Protein AF-A0A946NLA6-F1 (afdb_monomer)

Foldseek 3Di:
DLPDVVCPVVLQVLLQVLLQVLQVVLVVVLVVCVVVVVCPPPLLPCLVVQDCVVVVHCVDPVNLCCQLQVVLVVLLCPLQVPPLVPPDDLPDLVRSLQVQLVSQCVVVVHPAQLSSNLSSVQSNSCSVRVDSSNSSSNSSSNSVSVVCCNHPNSSVCSVCVSND

Radius of gyration: 17.13 Å; Cα contacts (8 Å, |Δi|>4): 211; chains: 1; bounding box: 42×32×47 Å

Sequence (164 aa):
MGFHKNNIGKSLVTGILLGALPFLSVFLLDGLIVKAGLSQSELLAGADLRIPEEMGLYNSPAEIIFSTFIVPFIDQVFVIGLVVNNLLPKENSGRVIISGGLLYVLLHFDLGMGSLFLGMISAGLLKATGSILTPILVHTGFAIAELAILFNYPRLISALVFLV

Solvent-accessible surface area (backbone atoms only — not comparable to full-atom values): 8409 Å² total; per-residue (Å²): 122,46,79,54,81,92,48,50,69,59,35,48,53,53,8,50,60,57,10,45,46,47,38,53,46,53,60,51,50,54,53,48,35,52,74,71,54,48,65,79,32,78,83,37,58,71,23,90,71,55,52,47,69,84,70,67,46,65,88,39,75,65,51,48,52,39,58,28,50,50,46,29,41,54,48,37,50,46,50,45,48,48,46,41,63,70,73,45,67,85,84,46,64,68,58,36,17,55,51,22,6,54,50,41,15,62,75,66,75,36,86,22,51,38,43,29,48,49,21,21,50,33,35,41,37,28,67,75,69,52,21,53,61,23,29,26,37,29,43,25,17,43,40,49,25,51,50,44,30,52,77,75,36,38,51,47,54,66,77,46,49,71,40,85

Structure (mmCIF, N/CA/C/O backbone):
data_AF-A0A946NLA6-F1
#
_entry.id   AF-A0A946NLA6-F1
#
loop_
_atom_site.group_PDB
_atom_site.id
_atom_site.type_symbol
_atom_site.label_atom_id
_atom_site.label_alt_id
_atom_site.label_comp_id
_atom_site.label_asym_id
_atom_site.label_entity_id
_atom_site.label_seq_id
_atom_site.pdbx_PDB_ins_code
_atom_site.Cartn_x
_atom_site.Cartn_y
_atom_site.Cartn_z
_atom_site.occupancy
_atom_site.B_iso_or_equiv
_atom_site.auth_seq_id
_atom_site.auth_comp_id
_atom_site.auth_asym_id
_atom_site.auth_atom_id
_atom_site.pdbx_PDB_model_num
ATOM 1 N N . MET A 1 1 ? -14.527 8.290 14.720 1.00 54.28 1 MET A N 1
ATOM 2 C CA . MET A 1 1 ? -13.326 8.122 13.868 1.00 54.28 1 MET A CA 1
ATOM 3 C C . MET A 1 1 ? -12.107 8.022 14.776 1.00 54.28 1 MET A C 1
ATOM 5 O O . MET A 1 1 ? -12.035 8.805 15.711 1.00 54.28 1 MET A O 1
ATOM 9 N N . GLY A 1 2 ? -11.212 7.049 14.571 1.00 54.31 2 GLY A N 1
ATOM 10 C CA . GLY A 1 2 ? -10.100 6.664 15.468 1.00 54.31 2 GLY A CA 1
ATOM 11 C C . GLY A 1 2 ? -8.975 7.694 15.693 1.00 54.31 2 GLY A C 1
ATOM 12 O O . GLY A 1 2 ? -7.809 7.331 15.818 1.00 54.31 2 GLY A O 1
ATOM 13 N N . PHE A 1 3 ? -9.287 8.985 15.753 1.00 55.94 3 PHE A N 1
ATOM 14 C CA . PHE A 1 3 ? -8.356 10.044 16.141 1.00 55.94 3 PHE A CA 1
ATOM 15 C C . PHE A 1 3 ? -8.334 10.188 17.672 1.00 55.94 3 PHE A C 1
ATOM 17 O O . PHE A 1 3 ? -8.694 11.225 18.226 1.00 55.94 3 PHE A O 1
ATOM 24 N N . HIS A 1 4 ? -7.965 9.126 18.393 1.00 54.44 4 HIS A N 1
ATOM 25 C CA . HIS A 1 4 ? -7.789 9.218 19.844 1.00 54.44 4 HIS A CA 1
ATOM 26 C C . HIS A 1 4 ? -6.494 9.983 20.159 1.00 54.44 4 HIS A C 1
ATOM 28 O O . HIS A 1 4 ? -5.394 9.474 19.936 1.00 54.44 4 HIS A O 1
ATOM 34 N N . LYS A 1 5 ? -6.622 11.198 20.719 1.00 55.53 5 LYS A N 1
ATOM 35 C CA . LYS A 1 5 ? -5.499 12.097 21.065 1.00 55.53 5 LYS A CA 1
ATOM 36 C C . LYS A 1 5 ? -4.397 11.441 21.906 1.00 55.53 5 LYS A C 1
ATOM 38 O O . LYS A 1 5 ? -3.243 11.828 21.781 1.00 55.53 5 LYS A O 1
ATOM 43 N N . ASN A 1 6 ? -4.731 10.433 22.713 1.00 59.00 6 ASN A N 1
ATOM 44 C CA . ASN A 1 6 ? -3.798 9.850 23.677 1.00 59.00 6 ASN A CA 1
ATOM 45 C C . ASN A 1 6 ? -2.725 8.925 23.057 1.00 59.00 6 ASN A C 1
ATOM 47 O O . ASN A 1 6 ? -1.785 8.568 23.750 1.00 59.00 6 ASN A O 1
ATOM 51 N N . ASN A 1 7 ? -2.837 8.544 21.771 1.00 67.38 7 ASN A N 1
ATOM 52 C CA . ASN A 1 7 ? -1.933 7.579 21.110 1.00 67.38 7 ASN A CA 1
ATOM 53 C C . ASN A 1 7 ? -1.480 7.994 19.691 1.00 67.38 7 ASN A C 1
ATOM 55 O O . ASN A 1 7 ? -1.033 7.153 18.902 1.00 67.38 7 ASN A O 1
ATOM 59 N N . ILE A 1 8 ? -1.575 9.284 19.345 1.00 80.50 8 ILE A N 1
ATOM 60 C CA . ILE A 1 8 ? -1.221 9.787 18.002 1.00 80.50 8 ILE A CA 1
ATOM 61 C C . ILE A 1 8 ? 0.252 9.514 17.674 1.00 80.50 8 ILE A C 1
ATOM 63 O O . ILE A 1 8 ? 0.542 8.978 16.608 1.00 80.50 8 ILE A O 1
ATOM 67 N N . GLY A 1 9 ? 1.172 9.809 18.599 1.00 85.00 9 GLY A N 1
ATOM 68 C CA . GLY A 1 9 ? 2.610 9.607 18.380 1.00 85.00 9 GLY A CA 1
ATOM 69 C C . GLY A 1 9 ? 2.968 8.152 18.072 1.00 85.00 9 GLY A C 1
ATOM 70 O O . GLY A 1 9 ? 3.683 7.877 17.114 1.00 85.00 9 GLY A O 1
ATOM 71 N N . LYS A 1 10 ? 2.394 7.199 18.816 1.00 87.56 10 LYS A N 1
ATOM 72 C CA . LYS A 1 10 ? 2.593 5.765 18.559 1.00 87.56 10 LYS A CA 1
ATOM 73 C C . LYS A 1 10 ? 2.042 5.357 17.190 1.00 87.56 10 LYS A C 1
ATOM 75 O O . LYS A 1 10 ? 2.718 4.650 16.454 1.00 87.56 10 LYS A O 1
ATOM 80 N N . SER A 1 11 ? 0.852 5.841 16.832 1.00 90.06 11 SER A N 1
ATOM 81 C CA . SER A 1 11 ? 0.209 5.527 15.547 1.00 90.06 11 SER A CA 1
ATOM 82 C C . SER A 1 11 ? 0.981 6.093 14.351 1.00 90.06 11 SER A C 1
ATOM 84 O O . SER A 1 11 ? 1.064 5.420 13.324 1.00 90.06 11 SER A O 1
ATOM 86 N N . LEU A 1 12 ? 1.573 7.287 14.503 1.00 91.31 12 LEU A N 1
ATOM 87 C CA . LEU A 1 12 ? 2.494 7.896 13.537 1.00 91.31 12 LEU A CA 1
ATOM 88 C C . LEU A 1 12 ? 3.741 7.035 13.352 1.00 91.31 12 LEU A C 1
ATOM 90 O O . LEU A 1 12 ? 4.045 6.648 12.232 1.00 91.31 12 LEU A O 1
ATOM 94 N N . VAL A 1 13 ? 4.434 6.699 14.445 1.00 93.81 13 VAL A N 1
ATOM 95 C CA . VAL A 1 13 ? 5.666 5.897 14.386 1.00 93.81 13 VAL A CA 1
ATOM 96 C C . VAL A 1 13 ? 5.394 4.537 13.750 1.00 93.81 13 VAL A C 1
ATOM 98 O O . VAL A 1 13 ? 6.101 4.143 12.829 1.00 93.81 13 VAL A O 1
ATOM 101 N N . THR A 1 14 ? 4.340 3.838 14.180 1.00 93.44 14 THR A N 1
ATOM 102 C CA . THR A 1 14 ? 3.955 2.554 13.581 1.00 93.44 14 THR A CA 1
ATOM 103 C C . THR A 1 14 ? 3.586 2.706 12.106 1.00 93.44 14 THR A C 1
ATOM 105 O O . THR A 1 14 ? 4.022 1.896 11.296 1.00 93.44 14 THR A O 1
ATOM 108 N N . GLY A 1 15 ? 2.823 3.741 11.744 1.00 93.81 15 GLY A N 1
ATOM 109 C CA . GLY A 1 15 ? 2.437 3.997 10.356 1.00 93.81 15 GLY A CA 1
ATOM 110 C C . GLY A 1 15 ? 3.631 4.287 9.451 1.00 93.81 15 GLY A C 1
ATOM 111 O O . GLY A 1 15 ? 3.715 3.712 8.376 1.00 93.81 15 GLY A O 1
ATOM 112 N N . ILE A 1 16 ? 4.584 5.107 9.901 1.00 94.31 16 ILE A N 1
ATOM 113 C CA . ILE A 1 16 ? 5.809 5.421 9.152 1.00 94.31 16 ILE A CA 1
ATOM 114 C C . ILE A 1 16 ? 6.689 4.176 9.007 1.00 94.31 16 ILE A C 1
ATOM 116 O O . ILE A 1 16 ? 7.134 3.872 7.905 1.00 94.31 16 ILE A O 1
ATOM 120 N N . LEU A 1 17 ? 6.921 3.432 10.096 1.00 95.81 17 LEU A N 1
ATOM 121 C CA . LEU A 1 17 ? 7.755 2.226 10.060 1.00 95.81 17 LEU A CA 1
ATOM 122 C C . LEU A 1 17 ? 7.184 1.172 9.112 1.00 95.81 17 LEU A C 1
ATOM 124 O O . LEU A 1 17 ? 7.919 0.610 8.307 1.00 95.81 17 LEU A O 1
ATOM 128 N N . LEU A 1 18 ? 5.876 0.918 9.192 1.00 96.00 18 LEU A N 1
ATOM 129 C CA . LEU A 1 18 ? 5.223 -0.051 8.317 1.00 96.00 18 LEU A CA 1
ATOM 130 C C . LEU A 1 18 ? 5.074 0.477 6.886 1.00 96.00 18 LEU A C 1
ATOM 132 O O . LEU A 1 18 ? 5.221 -0.298 5.950 1.00 96.00 18 LEU A O 1
ATOM 136 N N . GLY A 1 19 ? 4.843 1.777 6.700 1.00 94.56 19 GLY A N 1
ATOM 137 C CA . GLY A 1 19 ? 4.759 2.410 5.381 1.00 94.56 19 GLY A CA 1
ATOM 138 C C . GLY A 1 19 ? 6.101 2.481 4.652 1.00 94.56 19 GLY A C 1
ATOM 139 O O . GLY A 1 19 ? 6.131 2.527 3.429 1.00 94.56 19 GLY A O 1
ATOM 140 N N . ALA A 1 20 ? 7.224 2.410 5.367 1.00 95.31 20 ALA A N 1
ATOM 141 C CA . ALA A 1 20 ? 8.538 2.270 4.746 1.00 95.31 20 ALA A CA 1
ATOM 142 C C . ALA A 1 20 ? 8.786 0.856 4.180 1.00 95.31 20 ALA A C 1
ATOM 144 O O . ALA A 1 20 ? 9.619 0.696 3.287 1.00 95.31 20 ALA A O 1
ATOM 145 N N . LEU A 1 21 ? 8.078 -0.175 4.670 1.00 95.12 21 LEU A N 1
ATOM 146 C CA . LEU A 1 21 ? 8.318 -1.568 4.269 1.00 95.12 21 LEU A CA 1
ATOM 147 C C . LEU A 1 21 ? 8.066 -1.832 2.778 1.00 95.12 21 LEU A C 1
ATOM 149 O O . LEU A 1 21 ? 8.933 -2.465 2.173 1.00 95.12 21 LEU A O 1
ATOM 153 N N . PRO A 1 22 ? 6.961 -1.374 2.153 1.00 92.56 22 PRO A N 1
ATOM 154 C CA . PRO A 1 22 ? 6.757 -1.542 0.716 1.00 92.56 22 PRO A CA 1
ATOM 155 C C . PRO A 1 22 ? 7.895 -0.933 -0.105 1.00 92.56 22 PRO A C 1
ATOM 157 O O . PRO A 1 22 ? 8.454 -1.602 -0.970 1.00 92.56 22 PRO A O 1
ATOM 160 N N . PHE A 1 23 ? 8.314 0.290 0.227 1.00 90.06 23 PHE A N 1
ATOM 161 C CA . PHE A 1 23 ? 9.407 0.969 -0.468 1.00 90.06 23 PHE A CA 1
ATOM 162 C C . PHE A 1 23 ? 10.738 0.208 -0.351 1.00 90.06 23 PHE A C 1
ATOM 164 O O . PHE A 1 23 ? 11.421 -0.016 -1.348 1.00 90.06 23 PHE A O 1
ATOM 171 N N . LEU A 1 24 ? 11.093 -0.257 0.852 1.00 93.62 24 LEU A N 1
ATOM 172 C CA . LEU A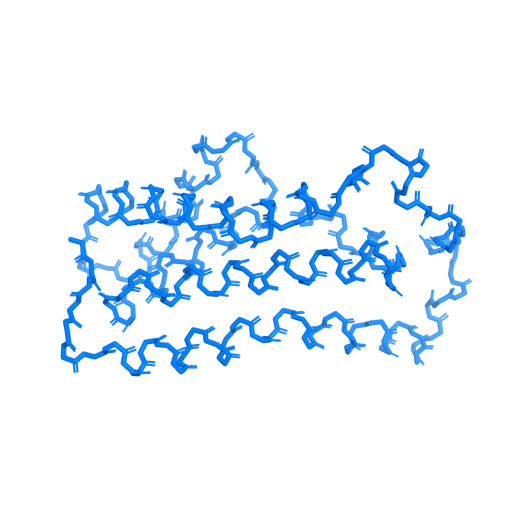 1 24 ? 12.301 -1.066 1.053 1.00 93.62 24 LEU A CA 1
ATOM 173 C C . LEU A 1 24 ? 12.223 -2.412 0.324 1.00 93.62 24 LEU A C 1
ATOM 175 O O . LEU A 1 24 ? 13.228 -2.903 -0.190 1.00 93.62 24 LEU A O 1
ATOM 179 N N . SER A 1 25 ? 11.029 -2.996 0.256 1.00 92.81 25 SER A N 1
ATOM 180 C CA . SER A 1 25 ? 10.792 -4.276 -0.407 1.00 92.81 25 SER A CA 1
ATOM 181 C C . SER A 1 25 ? 11.025 -4.181 -1.914 1.00 92.81 25 SER A C 1
ATOM 183 O O . SER A 1 25 ? 11.608 -5.101 -2.474 1.00 92.81 25 SER A O 1
ATOM 185 N N . VAL A 1 26 ? 10.669 -3.062 -2.554 1.00 93.69 26 VAL A N 1
ATOM 186 C CA . VAL A 1 26 ? 10.971 -2.793 -3.973 1.00 93.69 26 VAL A CA 1
ATOM 187 C C . VAL A 1 26 ? 12.475 -2.869 -4.242 1.00 93.69 26 VAL A C 1
ATOM 189 O O . VAL A 1 26 ? 12.910 -3.630 -5.106 1.00 93.69 26 VAL A O 1
ATOM 192 N N . PHE A 1 27 ? 13.279 -2.148 -3.456 1.00 91.75 27 PHE A N 1
ATOM 193 C CA . PHE A 1 27 ? 14.737 -2.151 -3.603 1.00 91.75 27 PHE A CA 1
ATOM 194 C C . PHE A 1 27 ? 15.337 -3.553 -3.412 1.00 91.75 27 PHE A C 1
ATOM 196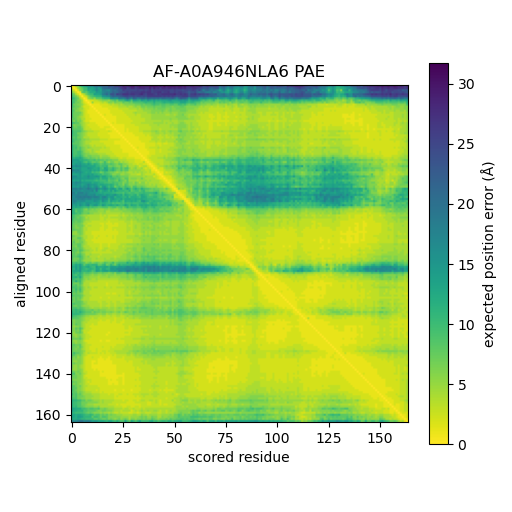 O O . PHE A 1 27 ? 16.169 -4.002 -4.202 1.00 91.75 27 PHE A O 1
ATOM 203 N N . LEU A 1 28 ? 14.895 -4.269 -2.374 1.00 94.25 28 LEU A N 1
ATOM 204 C CA . LEU A 1 28 ? 15.370 -5.625 -2.097 1.00 94.25 28 LEU A CA 1
ATOM 205 C C . LEU A 1 28 ? 14.977 -6.608 -3.204 1.00 94.25 28 LEU A C 1
ATOM 207 O O . LEU A 1 28 ? 15.787 -7.453 -3.582 1.00 94.25 28 LEU A O 1
ATOM 211 N N . LEU A 1 29 ? 13.756 -6.499 -3.728 1.00 94.12 29 LEU A N 1
ATOM 212 C CA . LEU A 1 29 ? 13.234 -7.395 -4.752 1.00 94.12 29 LEU A CA 1
ATOM 213 C C . LEU A 1 29 ? 13.997 -7.245 -6.073 1.00 94.12 29 LEU A C 1
ATOM 215 O O . LEU A 1 29 ? 14.400 -8.257 -6.645 1.00 94.12 29 LEU A O 1
ATOM 219 N N . ASP A 1 30 ? 14.270 -6.016 -6.526 1.00 92.38 30 ASP A N 1
ATOM 220 C CA . ASP A 1 30 ? 15.085 -5.801 -7.733 1.00 92.38 30 ASP A CA 1
ATOM 221 C C . ASP A 1 30 ? 16.516 -6.332 -7.543 1.00 92.38 30 ASP A C 1
ATOM 223 O O . ASP A 1 30 ? 17.035 -7.058 -8.394 1.00 92.38 30 ASP A O 1
ATOM 227 N N . GLY A 1 31 ? 17.123 -6.090 -6.375 1.00 92.12 31 GLY A N 1
ATOM 228 C CA . GLY A 1 31 ? 18.436 -6.646 -6.041 1.00 92.12 31 GLY A CA 1
ATOM 229 C C . GLY A 1 31 ? 18.471 -8.180 -6.073 1.00 92.12 31 GLY A C 1
ATOM 230 O O . GLY A 1 31 ? 19.440 -8.772 -6.558 1.00 92.12 31 GLY A O 1
ATOM 231 N N . LEU A 1 32 ? 17.409 -8.844 -5.605 1.00 93.44 32 LEU A N 1
ATOM 232 C CA . LEU A 1 32 ? 17.277 -10.302 -5.675 1.00 93.44 32 LEU A CA 1
ATOM 233 C C . LEU A 1 32 ? 17.124 -10.803 -7.113 1.00 93.44 32 LEU A C 1
ATOM 235 O O . LEU A 1 32 ? 17.754 -11.800 -7.461 1.00 93.44 32 LEU A O 1
ATOM 239 N N . ILE A 1 33 ? 16.350 -10.111 -7.953 1.00 92.06 33 ILE A N 1
ATOM 240 C CA . ILE A 1 33 ? 16.200 -10.442 -9.380 1.00 92.06 33 ILE A CA 1
ATOM 241 C C . ILE A 1 33 ? 17.553 -10.391 -10.089 1.00 92.06 33 ILE A C 1
ATOM 243 O O . ILE A 1 33 ? 17.908 -11.325 -10.812 1.00 92.06 33 ILE A O 1
ATOM 247 N N . VAL A 1 34 ? 18.334 -9.334 -9.851 1.00 91.06 34 VAL A N 1
ATOM 248 C CA . VAL A 1 34 ? 19.677 -9.188 -10.425 1.00 91.06 34 VAL A CA 1
ATOM 249 C C . VAL A 1 34 ? 20.596 -10.301 -9.928 1.00 91.06 34 VAL A C 1
ATOM 251 O O . VAL A 1 34 ? 21.247 -10.969 -10.730 1.00 91.06 34 VAL A O 1
ATOM 254 N N . LYS A 1 35 ? 20.618 -10.556 -8.615 1.00 92.50 35 LYS A N 1
ATOM 255 C CA . LYS A 1 35 ? 21.478 -11.586 -8.016 1.00 92.50 35 LYS A CA 1
ATOM 256 C C . LYS A 1 35 ? 21.122 -13.003 -8.478 1.00 92.50 35 LYS A C 1
ATOM 258 O O . LYS A 1 35 ? 22.013 -13.837 -8.604 1.00 92.50 35 LYS A O 1
ATOM 263 N N . ALA A 1 36 ? 19.845 -13.277 -8.728 1.00 91.12 36 ALA A N 1
ATOM 264 C CA . ALA A 1 36 ? 19.371 -14.559 -9.241 1.00 91.12 36 ALA A CA 1
ATOM 265 C C . ALA A 1 36 ? 19.626 -14.745 -10.750 1.00 91.12 36 ALA A C 1
ATOM 267 O O . ALA A 1 36 ? 19.334 -15.813 -11.282 1.00 91.12 36 ALA A O 1
ATOM 268 N N . GLY A 1 37 ? 20.137 -13.725 -11.452 1.00 87.38 37 GLY A N 1
ATOM 269 C CA . GLY A 1 37 ? 20.337 -13.753 -12.904 1.00 87.38 37 GLY A CA 1
ATOM 270 C C . GLY A 1 37 ? 19.044 -13.623 -13.717 1.00 87.38 37 GLY A C 1
ATOM 271 O O . GLY A 1 37 ? 19.074 -13.723 -14.941 1.00 87.38 37 GLY A O 1
ATOM 272 N N . LEU A 1 38 ? 17.907 -13.362 -13.061 1.00 87.69 38 LEU A N 1
ATOM 273 C CA . LEU A 1 38 ? 16.603 -13.230 -13.715 1.00 87.69 38 LEU A CA 1
ATOM 274 C C . LEU A 1 38 ? 16.487 -11.943 -14.534 1.00 87.69 38 LEU A C 1
ATOM 276 O O . LEU A 1 38 ? 15.650 -11.879 -15.431 1.00 87.69 38 LEU A O 1
ATOM 280 N N . SER A 1 39 ? 17.338 -10.945 -14.277 1.00 83.62 39 SER A N 1
ATOM 281 C CA . SER A 1 39 ? 17.377 -9.692 -15.045 1.00 83.62 39 SER A CA 1
ATOM 282 C C . SER A 1 39 ? 17.632 -9.895 -16.543 1.00 83.62 39 SER A C 1
ATOM 284 O O . SER A 1 39 ? 17.257 -9.034 -17.327 1.00 83.62 39 SER A O 1
ATOM 286 N N . GLN A 1 40 ? 18.224 -11.030 -16.935 1.00 83.00 40 GLN A N 1
ATOM 287 C CA . GLN A 1 40 ? 18.490 -11.406 -18.331 1.00 83.00 40 GLN A CA 1
ATOM 288 C C . GLN A 1 40 ? 17.442 -12.371 -18.909 1.00 83.00 40 GLN A C 1
ATOM 290 O O . GLN A 1 40 ? 17.601 -12.868 -20.021 1.00 83.00 40 GLN A O 1
ATOM 295 N N . SER A 1 41 ? 16.394 -12.693 -18.147 1.00 86.88 41 SER A N 1
ATOM 296 C CA . SER A 1 41 ? 15.330 -13.575 -18.624 1.00 86.88 41 SER A CA 1
ATOM 297 C C . SER A 1 41 ? 14.457 -12.879 -19.666 1.00 86.88 41 SER A C 1
ATOM 299 O O . SER A 1 41 ? 14.196 -11.679 -19.578 1.00 86.88 41 SER A O 1
ATOM 301 N N . GLU A 1 42 ? 13.928 -13.656 -20.612 1.00 84.06 42 GLU A N 1
ATOM 302 C CA . GLU A 1 42 ? 12.983 -13.157 -21.621 1.00 84.06 42 GLU A CA 1
ATOM 303 C C . GLU A 1 42 ? 11.727 -12.531 -20.990 1.00 84.06 42 GLU A C 1
ATOM 305 O O . GLU 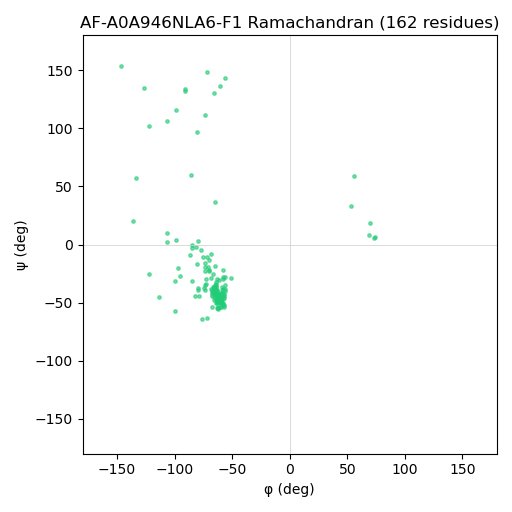A 1 42 ? 11.158 -11.598 -21.546 1.00 84.06 42 GLU A O 1
ATOM 310 N N . LEU A 1 43 ? 11.339 -12.977 -19.788 1.00 82.00 43 LEU A N 1
ATOM 311 C CA . LEU A 1 43 ? 10.209 -12.431 -19.029 1.00 82.00 43 LEU A CA 1
ATOM 312 C C . LEU A 1 43 ? 10.387 -10.943 -18.670 1.00 82.00 43 LEU A C 1
ATOM 314 O O . LEU A 1 43 ? 9.405 -10.211 -18.536 1.00 82.00 43 LEU A O 1
ATOM 318 N N . LEU A 1 44 ? 11.634 -10.501 -18.485 1.00 86.69 44 LEU A N 1
ATOM 319 C CA . LEU A 1 44 ? 11.982 -9.122 -18.126 1.00 86.69 44 LEU A CA 1
ATOM 320 C C . LEU A 1 44 ? 12.599 -8.344 -19.297 1.00 86.69 44 LEU A C 1
ATOM 322 O O . LEU A 1 44 ? 12.959 -7.176 -19.133 1.00 86.69 44 LEU A O 1
ATOM 326 N N . ALA A 1 45 ? 12.708 -8.961 -20.477 1.00 82.44 45 ALA A N 1
ATOM 327 C CA . ALA A 1 45 ? 13.253 -8.312 -21.659 1.00 82.44 45 ALA A CA 1
ATOM 328 C C . ALA A 1 45 ? 12.416 -7.080 -22.044 1.00 82.44 45 ALA A C 1
ATOM 330 O O . ALA A 1 45 ? 11.186 -7.100 -22.022 1.00 82.44 45 ALA A O 1
ATOM 331 N N . GLY A 1 46 ? 13.097 -5.982 -22.379 1.00 81.31 46 GLY A N 1
ATOM 332 C CA . GLY A 1 46 ? 12.448 -4.720 -22.746 1.00 81.31 46 GLY A CA 1
ATOM 333 C C . GLY A 1 46 ? 11.822 -3.948 -21.579 1.00 81.31 46 GLY A C 1
ATOM 334 O O . GLY A 1 46 ? 11.197 -2.920 -21.819 1.00 81.31 46 GLY A O 1
ATOM 335 N N . ALA A 1 47 ? 11.996 -4.382 -20.324 1.00 83.25 47 ALA A N 1
ATOM 336 C CA . ALA A 1 47 ? 11.511 -3.629 -19.166 1.00 83.25 47 ALA A CA 1
ATOM 337 C C . ALA A 1 47 ? 12.108 -2.214 -19.087 1.00 83.25 47 ALA A C 1
ATOM 339 O O . ALA A 1 47 ? 11.396 -1.279 -18.744 1.00 83.25 47 ALA A O 1
ATOM 340 N N . ASP A 1 48 ? 13.375 -2.042 -19.468 1.00 79.56 48 ASP A N 1
ATOM 341 C CA . ASP A 1 48 ? 14.056 -0.740 -19.446 1.00 79.56 48 ASP A CA 1
ATOM 342 C C . ASP A 1 48 ? 13.555 0.225 -20.543 1.00 79.56 48 ASP A C 1
ATOM 344 O O . ASP A 1 48 ? 13.857 1.412 -20.506 1.00 79.56 48 ASP A O 1
ATOM 348 N N . LEU A 1 49 ? 12.762 -0.265 -21.507 1.00 82.19 49 LEU A N 1
ATOM 349 C CA . LEU A 1 49 ? 12.112 0.559 -22.535 1.00 82.19 49 LEU A CA 1
ATOM 350 C C . LEU A 1 49 ? 10.781 1.156 -22.050 1.00 82.19 49 LEU A C 1
ATOM 352 O O . LEU A 1 49 ? 10.124 1.889 -22.784 1.00 82.19 49 LEU A O 1
ATOM 356 N N . ARG A 1 50 ? 10.345 0.820 -20.831 1.00 78.75 50 ARG A N 1
ATOM 357 C CA . ARG A 1 50 ? 9.111 1.338 -20.243 1.00 78.75 50 ARG A CA 1
ATOM 358 C C . ARG A 1 50 ? 9.361 2.730 -19.673 1.00 78.75 50 ARG A C 1
ATOM 360 O O . ARG A 1 50 ? 9.830 2.856 -18.547 1.00 78.75 50 ARG A O 1
ATOM 367 N N . ILE A 1 51 ? 9.025 3.761 -20.445 1.00 76.38 51 ILE A N 1
ATOM 368 C CA . ILE A 1 51 ? 9.134 5.161 -20.023 1.00 76.38 51 ILE A CA 1
ATOM 369 C C . ILE A 1 51 ? 7.748 5.650 -19.567 1.00 76.38 51 ILE A C 1
ATOM 371 O O . ILE A 1 51 ? 6.838 5.716 -20.393 1.00 76.38 51 ILE A O 1
ATOM 375 N N . PRO A 1 52 ? 7.551 6.000 -18.281 1.00 74.56 52 PRO A N 1
ATOM 376 C CA . PRO A 1 52 ? 6.234 6.365 -17.741 1.00 74.56 52 PRO A CA 1
ATOM 377 C C . PRO A 1 52 ? 5.567 7.549 -18.452 1.00 74.56 52 PRO A C 1
ATOM 379 O O . PRO A 1 52 ? 4.364 7.526 -18.705 1.00 74.56 52 PRO A O 1
ATOM 382 N N . GLU A 1 53 ? 6.367 8.550 -18.825 1.00 69.31 53 GLU A N 1
ATOM 383 C CA . GLU A 1 53 ? 5.913 9.756 -19.528 1.00 69.31 53 GLU A CA 1
ATOM 384 C C . GLU A 1 53 ? 5.348 9.425 -20.918 1.00 69.31 53 GLU A C 1
ATOM 386 O O . GLU A 1 53 ? 4.322 9.965 -21.326 1.00 69.31 53 GLU A O 1
ATOM 391 N N . GLU A 1 54 ? 5.960 8.471 -21.625 1.00 73.06 54 GLU A N 1
ATOM 392 C CA . GLU A 1 54 ? 5.492 8.011 -22.939 1.00 73.06 54 GLU A CA 1
ATOM 393 C C . GLU A 1 54 ? 4.226 7.144 -22.839 1.00 73.06 54 GLU A C 1
ATOM 395 O O . GLU A 1 54 ? 3.485 7.008 -23.812 1.00 73.06 54 GLU A O 1
ATOM 400 N N . MET A 1 55 ? 3.936 6.597 -21.653 1.00 70.31 55 MET A N 1
ATOM 401 C CA . MET A 1 55 ? 2.697 5.867 -21.356 1.00 70.31 55 MET A CA 1
ATOM 402 C C . MET A 1 55 ? 1.541 6.786 -20.937 1.00 70.31 55 MET A C 1
ATOM 404 O O . MET A 1 55 ? 0.446 6.296 -20.661 1.00 70.31 55 MET A O 1
ATOM 408 N N . GLY A 1 56 ? 1.767 8.104 -20.875 1.00 70.62 56 GLY A N 1
ATOM 409 C CA . GLY A 1 56 ? 0.772 9.085 -20.436 1.00 70.62 56 GLY A CA 1
ATOM 410 C C . GLY A 1 56 ? 0.454 9.020 -18.939 1.00 70.62 56 GLY A C 1
ATOM 411 O O . GLY A 1 56 ? -0.595 9.517 -18.521 1.00 70.62 56 GLY A O 1
ATOM 412 N N . LEU A 1 57 ? 1.327 8.397 -18.140 1.00 71.81 57 LEU A N 1
ATOM 413 C CA . LEU A 1 57 ? 1.177 8.273 -16.692 1.00 71.81 57 LEU A CA 1
ATOM 414 C C . LEU A 1 57 ? 1.867 9.446 -15.989 1.00 71.81 57 LEU A C 1
ATOM 416 O O . LEU A 1 57 ? 3.035 9.726 -16.249 1.00 71.81 57 LEU A O 1
ATOM 420 N N . TYR A 1 58 ? 1.163 10.082 -15.046 1.00 73.75 58 TYR A N 1
ATOM 421 C CA . TYR A 1 58 ? 1.697 11.150 -14.192 1.00 73.75 58 TYR A CA 1
ATOM 422 C C . TYR A 1 58 ? 2.289 12.331 -14.972 1.00 73.75 58 TYR A C 1
ATOM 424 O O . TYR A 1 58 ? 3.444 12.718 -14.794 1.00 73.75 58 TYR A O 1
ATOM 432 N N . ASN A 1 59 ? 1.456 12.959 -15.800 1.00 79.81 59 ASN A N 1
ATOM 433 C CA . ASN A 1 59 ? 1.857 14.015 -16.735 1.00 79.81 59 ASN A CA 1
ATOM 434 C C . ASN A 1 59 ? 2.276 15.323 -16.040 1.00 79.81 59 ASN A C 1
ATOM 436 O O . ASN A 1 59 ? 2.733 16.265 -16.687 1.00 79.81 59 ASN A O 1
ATOM 440 N N . SER A 1 60 ? 2.081 15.424 -14.721 1.00 84.88 60 SER A N 1
ATOM 441 C CA . SER A 1 60 ? 2.497 16.584 -13.940 1.00 84.88 60 SER A CA 1
ATOM 442 C C . SER A 1 60 ? 2.926 16.219 -12.513 1.00 84.88 60 SER A C 1
ATOM 444 O O . SER A 1 60 ? 2.388 15.281 -11.919 1.00 84.88 60 SER A O 1
ATOM 446 N N . PRO A 1 61 ? 3.803 17.026 -11.884 1.00 84.81 61 PRO A N 1
ATOM 447 C CA . PRO A 1 61 ? 4.152 16.863 -10.471 1.00 84.81 61 PRO A CA 1
ATOM 448 C C . PRO A 1 61 ? 2.941 16.941 -9.529 1.00 84.81 61 PRO A C 1
ATOM 450 O O . PRO A 1 61 ? 2.929 16.316 -8.470 1.00 84.81 61 PRO A O 1
ATOM 453 N N . ALA A 1 62 ? 1.910 17.704 -9.909 1.00 88.19 62 ALA A N 1
ATOM 454 C CA . ALA A 1 62 ? 0.678 17.812 -9.137 1.00 88.19 62 ALA A CA 1
ATOM 455 C C . ALA A 1 62 ? -0.094 16.484 -9.111 1.00 88.19 62 ALA A C 1
ATOM 457 O O . ALA A 1 62 ? -0.592 16.091 -8.059 1.00 88.19 62 ALA A O 1
ATOM 458 N N . GLU A 1 63 ? -0.144 15.778 -10.243 1.00 86.50 63 GLU A N 1
ATOM 459 C CA . GLU A 1 63 ? -0.777 14.463 -10.358 1.00 86.50 63 GLU A CA 1
ATOM 460 C C . GLU A 1 63 ? -0.062 13.421 -9.490 1.00 86.50 63 GLU A C 1
ATOM 462 O O . GLU A 1 63 ? -0.723 12.682 -8.766 1.00 86.50 63 GLU A O 1
ATOM 467 N N . ILE A 1 64 ? 1.278 13.446 -9.465 1.00 89.62 64 ILE A N 1
ATOM 468 C CA . ILE A 1 64 ? 2.106 12.594 -8.594 1.00 89.62 64 ILE A CA 1
ATOM 469 C C . ILE A 1 64 ? 1.778 12.834 -7.116 1.00 89.62 64 ILE A C 1
ATOM 471 O O . ILE A 1 64 ? 1.539 11.895 -6.359 1.00 89.62 64 ILE A O 1
ATOM 475 N N . ILE A 1 65 ? 1.755 14.094 -6.671 1.00 90.44 65 ILE A N 1
ATOM 476 C CA . ILE A 1 65 ? 1.452 14.420 -5.268 1.00 90.44 65 ILE A CA 1
ATOM 477 C C . ILE A 1 65 ? 0.024 13.987 -4.918 1.00 90.44 65 ILE A C 1
ATOM 479 O O . ILE A 1 65 ? -0.220 13.431 -3.843 1.00 90.44 65 ILE A O 1
ATOM 483 N N . PHE A 1 66 ? -0.921 14.231 -5.824 1.00 91.56 66 PHE A N 1
ATOM 484 C CA . PHE A 1 66 ? -2.319 13.894 -5.615 1.00 91.56 66 PHE A CA 1
ATOM 485 C C . PHE A 1 66 ? -2.527 12.379 -5.486 1.00 91.56 66 PHE A C 1
ATOM 487 O O . PHE A 1 66 ? -3.124 11.937 -4.501 1.00 91.56 66 PHE A O 1
ATOM 494 N N . SER A 1 67 ? -1.989 11.585 -6.415 1.00 90.25 67 SER A N 1
ATOM 495 C CA . SER A 1 67 ? -2.084 10.121 -6.380 1.00 90.25 67 SER A CA 1
ATOM 496 C C . SER A 1 67 ? -1.378 9.516 -5.168 1.00 90.25 67 SER A C 1
ATOM 498 O O . SER A 1 67 ? -1.871 8.558 -4.587 1.00 90.25 67 SER A O 1
ATOM 500 N N . THR A 1 68 ? -0.257 10.098 -4.738 1.00 93.12 68 THR A N 1
ATOM 501 C CA . THR A 1 68 ? 0.572 9.520 -3.669 1.00 93.12 68 THR A CA 1
ATOM 502 C C . THR A 1 68 ? 0.028 9.801 -2.276 1.00 93.12 68 THR A C 1
ATOM 504 O O . THR A 1 68 ? 0.122 8.964 -1.379 1.00 93.12 68 THR A O 1
ATOM 507 N N . PHE A 1 69 ? -0.517 10.997 -2.058 1.00 93.44 69 PHE A N 1
ATOM 508 C CA . PHE A 1 69 ? -0.895 11.442 -0.716 1.00 93.44 69 PHE A CA 1
ATOM 509 C C . PHE A 1 69 ? -2.399 11.608 -0.554 1.00 93.44 69 PHE A C 1
ATOM 511 O O . PHE A 1 69 ? -2.960 11.176 0.453 1.00 93.44 69 PHE A O 1
ATOM 518 N N . ILE A 1 70 ? -3.058 12.240 -1.524 1.00 95.56 70 ILE A N 1
ATOM 519 C CA . ILE A 1 70 ? -4.463 12.625 -1.382 1.00 95.56 70 ILE A CA 1
ATOM 520 C C . ILE A 1 70 ? -5.379 11.429 -1.621 1.00 95.56 70 ILE A C 1
ATOM 522 O O . ILE A 1 70 ? -6.292 11.208 -0.826 1.00 95.56 70 ILE A O 1
ATOM 526 N N . VAL A 1 71 ? -5.113 10.628 -2.656 1.00 94.56 71 VAL A N 1
ATOM 527 C CA . VAL A 1 71 ? -5.909 9.429 -2.956 1.00 94.56 71 VAL A CA 1
ATOM 528 C C . VAL A 1 71 ? -5.860 8.424 -1.795 1.00 94.56 71 VAL A C 1
ATOM 530 O O . VAL A 1 71 ? -6.930 8.143 -1.251 1.00 94.56 71 VAL A O 1
ATOM 533 N N . PRO A 1 72 ? -4.684 7.981 -1.296 1.00 95.81 72 PRO A N 1
ATOM 534 C CA . PRO A 1 72 ? -4.608 7.117 -0.119 1.00 95.81 72 PRO A CA 1
ATOM 535 C C . PRO A 1 72 ? -5.295 7.694 1.114 1.00 95.81 72 PRO A C 1
ATOM 537 O O . PRO A 1 72 ? -5.944 6.965 1.859 1.00 95.81 72 PRO A O 1
ATOM 540 N N . PHE A 1 73 ? -5.193 9.005 1.344 1.00 96.12 73 PHE A N 1
ATOM 541 C CA . PHE A 1 73 ? -5.874 9.637 2.468 1.00 96.12 73 PHE A CA 1
ATOM 542 C C . PHE A 1 73 ? -7.399 9.511 2.357 1.00 96.12 73 PHE A C 1
ATOM 544 O O . PHE A 1 73 ? -8.040 9.027 3.293 1.00 96.12 73 PHE A O 1
ATOM 551 N N . ILE A 1 74 ? -7.977 9.945 1.232 1.00 95.88 74 ILE A N 1
ATOM 552 C CA . ILE A 1 74 ? -9.430 9.931 1.015 1.00 95.88 74 ILE A CA 1
ATOM 553 C C . ILE A 1 74 ? -9.950 8.500 1.074 1.00 95.88 74 ILE A C 1
ATOM 555 O O . ILE A 1 74 ? -10.903 8.225 1.806 1.00 95.88 74 ILE A O 1
ATOM 559 N N . ASP A 1 75 ? -9.295 7.602 0.346 1.00 95.94 75 ASP A N 1
ATOM 560 C CA . ASP A 1 75 ? -9.670 6.201 0.270 1.00 95.94 75 ASP A CA 1
ATOM 561 C C . ASP A 1 75 ? -9.685 5.550 1.661 1.00 95.94 75 ASP A C 1
ATOM 563 O O . ASP A 1 75 ? -10.703 5.020 2.107 1.00 95.94 75 ASP A O 1
ATOM 567 N N . GLN A 1 76 ? -8.599 5.673 2.425 1.00 96.56 76 GLN A N 1
ATOM 568 C CA . GLN A 1 76 ? -8.520 5.036 3.737 1.00 96.56 76 GLN A CA 1
ATOM 569 C C . GLN A 1 76 ? -9.500 5.659 4.735 1.00 96.56 76 GLN A C 1
ATOM 571 O O . GLN A 1 76 ? -10.136 4.936 5.503 1.00 96.56 76 GLN A O 1
ATOM 576 N N . VAL A 1 77 ? -9.691 6.982 4.722 1.00 95.56 77 VAL A N 1
ATOM 577 C CA . VAL A 1 77 ? -10.695 7.636 5.577 1.00 95.56 77 VAL A CA 1
ATOM 578 C C . VAL A 1 77 ? -12.103 7.141 5.249 1.00 95.56 77 VAL A C 1
ATOM 580 O O . VAL A 1 77 ? -12.870 6.847 6.171 1.00 95.56 77 VAL A O 1
ATOM 583 N N . PHE A 1 78 ? -12.441 7.030 3.965 1.00 94.88 78 PHE A N 1
ATOM 584 C CA . PHE A 1 78 ? -13.766 6.620 3.523 1.00 94.88 78 PHE A CA 1
ATOM 585 C C . PHE A 1 78 ? -13.975 5.112 3.683 1.00 94.88 78 PHE A C 1
ATOM 587 O O . PHE A 1 78 ? -14.792 4.677 4.495 1.00 94.88 78 PHE A O 1
ATOM 594 N N . VAL A 1 79 ? -13.216 4.289 2.970 1.00 94.56 79 VAL A N 1
ATOM 595 C CA . VAL A 1 79 ? -13.431 2.843 2.936 1.00 94.56 79 VAL A CA 1
ATOM 596 C C . VAL A 1 79 ? -13.128 2.219 4.291 1.00 94.56 79 VAL A C 1
ATOM 598 O O . VAL A 1 79 ? -13.976 1.554 4.884 1.00 94.56 79 VAL A O 1
ATOM 601 N N . ILE A 1 80 ? -11.945 2.467 4.844 1.00 94.88 80 ILE A N 1
ATOM 602 C CA . ILE A 1 80 ? -11.526 1.794 6.077 1.00 94.88 80 ILE A CA 1
ATOM 603 C C . ILE A 1 80 ? -12.105 2.499 7.309 1.00 94.88 80 ILE A C 1
ATOM 605 O O . ILE A 1 80 ? -12.637 1.858 8.220 1.00 94.88 80 ILE A O 1
ATOM 609 N N . GLY A 1 81 ? -12.045 3.830 7.335 1.00 91.56 81 GLY A N 1
ATOM 610 C CA . GLY A 1 81 ? -12.459 4.644 8.474 1.00 91.56 81 GLY A CA 1
ATOM 611 C C . GLY A 1 81 ? -13.972 4.759 8.663 1.00 91.56 81 GLY A C 1
ATOM 612 O O . GLY A 1 81 ? -14.431 4.757 9.815 1.00 91.56 81 GLY A O 1
ATOM 613 N N . LEU A 1 82 ? -14.742 4.851 7.573 1.00 92.12 82 LEU A N 1
ATOM 614 C CA . LEU A 1 82 ? -16.204 4.917 7.613 1.00 92.12 82 LEU A CA 1
ATOM 615 C C . LEU A 1 82 ? -16.843 3.564 7.322 1.00 92.12 82 LEU A C 1
ATOM 617 O O . LEU A 1 82 ? -17.600 3.085 8.161 1.00 92.12 82 LEU A O 1
ATOM 621 N N . VAL A 1 83 ? -16.568 2.940 6.178 1.00 92.88 83 VAL A N 1
ATOM 622 C CA . VAL A 1 83 ? -17.332 1.758 5.751 1.00 92.88 83 VAL A CA 1
ATOM 623 C C . VAL A 1 83 ? -16.987 0.540 6.611 1.00 92.88 83 VAL A C 1
ATOM 625 O O . VAL A 1 83 ? -17.824 0.057 7.373 1.00 92.88 83 VAL A O 1
ATOM 628 N N . VAL A 1 84 ? -15.737 0.080 6.573 1.00 90.38 84 VAL A N 1
ATOM 629 C CA . VAL A 1 84 ? -15.278 -1.125 7.287 1.00 90.38 84 VAL A CA 1
ATOM 630 C C . VAL A 1 84 ? -15.481 -0.991 8.799 1.00 90.38 84 VAL A C 1
ATOM 632 O O . VAL A 1 84 ? -16.022 -1.893 9.437 1.00 90.38 84 VAL A O 1
ATOM 635 N N . ASN A 1 85 ? -15.105 0.147 9.386 1.00 89.81 85 ASN A N 1
ATOM 636 C CA . ASN A 1 85 ? -15.189 0.365 10.833 1.00 89.81 85 ASN A CA 1
ATOM 637 C C . ASN A 1 85 ? -16.624 0.421 11.396 1.00 89.81 85 ASN A C 1
ATOM 639 O O . ASN A 1 85 ? -16.804 0.177 12.595 1.00 89.81 85 ASN A O 1
ATOM 643 N N . ASN A 1 86 ? -17.621 0.782 10.579 1.00 89.25 86 ASN A N 1
ATOM 644 C CA . ASN A 1 86 ? -19.022 0.842 11.012 1.00 89.25 86 ASN A CA 1
ATOM 645 C C . ASN A 1 86 ? -19.832 -0.392 10.598 1.00 89.25 86 ASN A C 1
ATOM 647 O O . ASN A 1 86 ? -20.742 -0.771 11.330 1.00 89.25 86 ASN A O 1
ATOM 651 N N . LEU A 1 87 ? -19.518 -1.023 9.462 1.00 87.69 87 LEU A N 1
ATOM 652 C CA . LEU A 1 87 ? -20.273 -2.178 8.968 1.00 87.69 87 LEU A CA 1
ATOM 653 C C . LEU A 1 87 ? -19.816 -3.508 9.570 1.00 87.69 87 LEU A C 1
ATOM 655 O O . LEU A 1 87 ? -20.632 -4.418 9.715 1.00 87.69 87 LEU A O 1
ATOM 659 N N . LEU A 1 88 ? -18.529 -3.658 9.900 1.00 86.69 88 LEU A N 1
ATOM 660 C CA . LEU A 1 88 ? -18.009 -4.950 10.339 1.00 86.69 88 LEU A CA 1
ATOM 661 C C . LEU A 1 88 ? -18.075 -5.128 11.865 1.00 86.69 88 LEU A C 1
ATOM 663 O O . LEU A 1 88 ? -17.645 -4.248 12.620 1.00 86.69 88 LEU A O 1
ATOM 667 N N . PRO A 1 89 ? -18.547 -6.295 12.346 1.00 78.50 89 PRO A N 1
ATOM 668 C CA . PRO A 1 89 ? -18.611 -6.594 13.771 1.00 78.50 89 PRO A CA 1
ATOM 669 C C . PRO A 1 89 ? -17.203 -6.684 14.367 1.00 78.50 89 PRO A C 1
ATOM 671 O O . PRO A 1 89 ? -16.334 -7.388 13.858 1.00 78.50 89 PRO A O 1
ATOM 674 N N . LYS A 1 90 ? -16.978 -5.984 15.483 1.00 80.19 90 LYS A N 1
ATOM 675 C CA . LYS A 1 90 ? -15.635 -5.754 16.044 1.00 80.19 90 LYS A CA 1
ATOM 676 C C . LYS A 1 90 ? -15.083 -6.914 16.878 1.00 80.19 90 LYS A C 1
ATOM 678 O O . LYS A 1 90 ? -13.960 -6.805 17.359 1.00 80.19 90 LYS A O 1
ATOM 683 N N . GLU A 1 91 ? -15.831 -7.988 17.079 1.00 79.56 91 GLU A N 1
ATOM 684 C CA . GLU A 1 91 ? -15.468 -9.048 18.031 1.00 79.56 91 GLU A CA 1
ATOM 685 C C . GLU A 1 91 ? -14.424 -10.023 17.476 1.00 79.56 91 GLU A C 1
ATOM 687 O O . GLU A 1 91 ? -13.497 -10.402 18.187 1.00 79.56 91 GLU A O 1
ATOM 692 N N . ASN A 1 92 ? -14.521 -10.388 16.192 1.00 88.06 92 ASN A N 1
ATOM 693 C CA . ASN A 1 92 ? -13.616 -11.355 15.569 1.00 88.06 92 ASN A CA 1
ATOM 694 C C . ASN A 1 92 ? -12.623 -10.659 14.629 1.00 88.06 92 ASN A C 1
ATOM 696 O O . ASN A 1 92 ? -12.975 -10.266 13.515 1.00 88.06 92 ASN A O 1
ATOM 700 N N . SER A 1 93 ? -11.367 -10.552 15.067 1.00 88.62 93 SER A N 1
ATOM 701 C CA . SER A 1 93 ? -10.296 -9.890 14.313 1.00 88.62 93 SER A CA 1
ATOM 702 C C . SER A 1 93 ? -10.057 -10.506 12.933 1.00 88.62 93 SER A C 1
ATOM 704 O O . SER A 1 93 ? -9.941 -9.768 11.959 1.00 88.62 93 SER A O 1
ATOM 706 N N . GLY A 1 94 ? -10.035 -11.839 12.822 1.00 91.31 94 GLY A N 1
ATOM 707 C CA . GLY A 1 94 ? -9.824 -12.515 11.538 1.00 91.31 94 GLY A CA 1
ATOM 708 C C . GLY A 1 94 ? -10.950 -12.219 10.547 1.00 91.31 94 GLY A C 1
ATOM 709 O O . GLY A 1 94 ? -10.697 -11.897 9.388 1.00 91.31 94 GLY A O 1
ATOM 710 N N . ARG A 1 95 ? -12.200 -12.225 11.027 1.00 92.12 95 ARG A N 1
ATOM 711 C CA . ARG A 1 95 ? -13.368 -11.883 10.206 1.00 92.12 95 ARG A CA 1
ATOM 712 C C . ARG A 1 95 ? -13.332 -10.431 9.734 1.00 92.12 95 ARG A C 1
ATOM 714 O O . ARG A 1 95 ? -13.663 -10.188 8.578 1.00 92.12 95 ARG A O 1
ATOM 721 N N . VAL A 1 96 ? -12.930 -9.485 10.588 1.00 92.88 96 VAL A N 1
ATOM 722 C CA . VAL A 1 96 ? -12.796 -8.064 10.213 1.00 92.88 96 VAL A CA 1
ATOM 723 C C . VAL A 1 96 ? -11.738 -7.878 9.130 1.00 92.88 96 VAL A C 1
ATOM 725 O O . VAL A 1 96 ? -11.987 -7.161 8.171 1.00 92.88 96 VAL A O 1
ATOM 728 N N . ILE A 1 97 ? -10.590 -8.546 9.256 1.00 95.06 97 ILE A N 1
ATOM 729 C CA . ILE A 1 97 ? -9.494 -8.456 8.282 1.00 95.06 97 ILE A CA 1
ATOM 730 C C . ILE A 1 97 ? -9.943 -8.992 6.920 1.00 95.06 97 ILE A C 1
ATOM 732 O O . ILE A 1 97 ? -9.880 -8.271 5.928 1.00 95.06 97 ILE A O 1
ATOM 736 N N . ILE A 1 98 ? -10.455 -10.226 6.874 1.00 95.31 98 ILE A N 1
ATOM 737 C CA . ILE A 1 98 ? -10.874 -10.866 5.617 1.00 95.31 98 ILE A CA 1
ATOM 738 C C . ILE A 1 98 ? -12.034 -10.095 4.978 1.00 95.31 98 ILE A C 1
ATOM 740 O O . ILE A 1 98 ? -11.982 -9.762 3.798 1.00 95.31 98 ILE A O 1
ATOM 744 N N . SER A 1 99 ? -13.068 -9.763 5.758 1.00 94.25 99 SER A N 1
ATOM 745 C CA . SER A 1 99 ? -14.229 -9.034 5.228 1.00 94.25 99 SER A CA 1
ATOM 746 C C . SER A 1 99 ? -13.866 -7.600 4.834 1.00 94.25 99 SER A C 1
ATOM 748 O O . SER A 1 99 ? -14.476 -7.056 3.922 1.00 94.25 99 SER A O 1
ATOM 750 N N . GLY A 1 100 ? -12.875 -6.991 5.494 1.00 95.00 100 GLY A N 1
ATOM 751 C CA . GLY A 1 100 ? -12.333 -5.683 5.135 1.00 95.00 100 GLY A CA 1
ATOM 752 C C . GLY A 1 100 ? -11.671 -5.700 3.762 1.00 95.00 100 GLY A C 1
ATOM 753 O O . GLY A 1 100 ? -11.991 -4.851 2.941 1.00 95.00 100 GLY A O 1
ATOM 754 N N . GLY A 1 101 ? -10.843 -6.711 3.481 1.00 96.19 101 GLY A N 1
ATOM 755 C CA . GLY A 1 101 ? -10.287 -6.944 2.144 1.00 96.19 101 GLY A CA 1
ATOM 756 C C . GLY A 1 101 ? -11.359 -7.130 1.077 1.00 96.19 101 GLY A C 1
ATOM 757 O O . GLY A 1 101 ? -11.342 -6.452 0.056 1.00 96.19 101 GLY A O 1
ATOM 758 N N . LEU A 1 102 ? -12.331 -8.010 1.336 1.00 95.81 102 LEU A N 1
ATOM 759 C CA . LEU A 1 102 ? -13.418 -8.270 0.388 1.00 95.81 102 LEU A CA 1
ATOM 760 C C . LEU A 1 102 ? -14.257 -7.016 0.113 1.00 95.81 102 LEU A C 1
ATOM 762 O O . LEU A 1 102 ? -14.569 -6.734 -1.038 1.00 95.81 102 LEU A O 1
ATOM 766 N N . LEU A 1 103 ? -14.605 -6.241 1.145 1.00 94.75 103 LEU A N 1
ATOM 767 C CA . LEU A 1 103 ? -15.318 -4.974 0.961 1.00 94.75 103 LEU A CA 1
ATOM 768 C C . LEU A 1 103 ? -14.489 -3.962 0.173 1.00 94.75 103 LEU A C 1
ATOM 770 O O . LEU A 1 103 ? -15.044 -3.259 -0.661 1.00 94.75 103 LEU A O 1
ATOM 774 N N . TYR A 1 104 ? -13.184 -3.891 0.429 1.00 95.56 104 TYR A N 1
ATOM 775 C CA . TYR A 1 104 ? -12.288 -2.968 -0.260 1.00 95.56 104 TYR A CA 1
ATOM 776 C C . TYR A 1 104 ? -12.274 -3.229 -1.772 1.00 95.56 104 TYR A C 1
ATOM 778 O O . TYR A 1 104 ? -12.533 -2.317 -2.555 1.00 95.56 104 TYR A O 1
ATOM 786 N N . VAL A 1 105 ? -12.099 -4.493 -2.155 1.00 95.56 105 VAL A N 1
ATOM 787 C CA . VAL A 1 105 ? -12.185 -4.982 -3.538 1.00 95.56 105 VAL A CA 1
ATOM 788 C C . VAL A 1 105 ? -13.546 -4.677 -4.172 1.00 95.56 105 VAL A C 1
ATOM 790 O O . VAL A 1 105 ? -13.619 -4.162 -5.285 1.00 95.56 105 VAL A O 1
ATOM 793 N N . LEU A 1 106 ? -14.641 -4.948 -3.454 1.00 94.88 106 LEU A N 1
ATOM 794 C CA . LEU A 1 106 ? -15.999 -4.730 -3.963 1.00 94.88 106 LEU A CA 1
ATOM 795 C C . LEU A 1 106 ? -16.327 -3.249 -4.183 1.00 94.88 106 LEU A C 1
ATOM 797 O O . LEU A 1 106 ? -17.030 -2.926 -5.134 1.00 94.88 106 LEU A O 1
ATOM 801 N N . LEU A 1 107 ? -15.842 -2.353 -3.320 1.00 94.31 107 LEU A N 1
ATOM 802 C CA . LEU A 1 107 ? -16.086 -0.912 -3.448 1.00 94.31 107 LEU A CA 1
ATOM 803 C C . LEU A 1 107 ? -15.300 -0.289 -4.601 1.00 94.31 107 LEU A C 1
ATOM 805 O O . LEU A 1 107 ? -15.799 0.636 -5.238 1.00 94.31 107 LEU A O 1
ATOM 809 N N . HIS A 1 108 ? -14.099 -0.800 -4.865 1.00 93.75 108 HIS A N 1
ATOM 810 C CA . HIS A 1 108 ? -13.260 -0.343 -5.971 1.00 93.75 108 HIS A CA 1
ATOM 811 C C . HIS A 1 108 ? -13.567 -1.048 -7.296 1.00 93.75 108 HIS A C 1
ATOM 813 O O . HIS A 1 108 ? -13.071 -0.616 -8.330 1.00 93.75 108 HIS A O 1
ATOM 819 N N . PHE A 1 109 ? -14.393 -2.104 -7.280 1.00 93.69 109 PHE A N 1
ATOM 820 C CA . PHE A 1 109 ? -14.601 -3.007 -8.420 1.00 93.69 109 PHE A CA 1
ATOM 821 C C . PHE A 1 109 ? -13.286 -3.572 -8.977 1.00 93.69 109 PHE A C 1
ATOM 823 O O . PHE A 1 109 ? -13.167 -3.843 -10.170 1.00 93.69 109 PHE A O 1
ATOM 830 N N . ASP A 1 110 ? -12.316 -3.777 -8.089 1.00 91.31 110 ASP A N 1
ATOM 831 C CA . ASP A 1 110 ? -10.965 -4.210 -8.416 1.00 91.31 110 ASP A CA 1
ATOM 832 C C . ASP A 1 110 ? -10.658 -5.515 -7.680 1.00 91.31 110 ASP A C 1
ATOM 834 O O . ASP A 1 110 ? -10.397 -5.517 -6.476 1.00 91.31 110 ASP A O 1
ATOM 838 N N . LEU A 1 111 ? -10.731 -6.629 -8.416 1.00 87.31 111 LEU A N 1
ATOM 839 C CA . LEU A 1 111 ? -10.476 -7.985 -7.918 1.00 87.31 111 LEU A CA 1
ATOM 840 C C . LEU A 1 111 ? -8.974 -8.317 -7.817 1.00 87.31 111 LEU A C 1
ATOM 842 O O . LEU A 1 111 ? -8.639 -9.456 -7.475 1.00 87.31 111 LEU A O 1
ATOM 846 N N . GLY A 1 112 ? -8.087 -7.362 -8.114 1.00 89.69 112 GLY A N 1
ATOM 847 C CA . GLY A 1 112 ? -6.644 -7.514 -8.008 1.00 89.69 112 GLY A CA 1
ATOM 848 C C . GLY A 1 112 ? -6.215 -7.925 -6.600 1.00 89.69 112 GLY A C 1
ATOM 849 O O . GLY A 1 112 ? -6.775 -7.502 -5.578 1.00 89.69 112 GLY A O 1
ATOM 850 N N . MET A 1 113 ? -5.185 -8.773 -6.515 1.00 90.75 113 MET A N 1
ATOM 851 C CA . MET A 1 113 ? -4.675 -9.219 -5.214 1.00 90.75 113 MET A CA 1
ATOM 852 C C . MET A 1 113 ? -4.112 -8.053 -4.393 1.00 90.75 113 MET A C 1
ATOM 854 O O . MET A 1 113 ? -4.191 -8.093 -3.164 1.00 90.75 113 MET A O 1
ATOM 858 N N . GLY A 1 114 ? -3.584 -7.009 -5.042 1.00 92.38 114 GLY A N 1
ATOM 859 C CA . GLY A 1 114 ? -3.105 -5.801 -4.373 1.00 92.38 114 GLY A CA 1
ATOM 860 C C . GLY A 1 114 ? -4.217 -5.101 -3.597 1.00 92.38 114 GLY A C 1
ATOM 861 O O . GLY A 1 114 ? -4.064 -4.874 -2.397 1.00 92.38 114 GLY A O 1
ATOM 862 N N . SER A 1 115 ? -5.363 -4.860 -4.239 1.00 93.56 115 SER A N 1
ATOM 863 C CA . SER A 1 115 ? -6.555 -4.266 -3.618 1.00 93.56 115 SER A CA 1
ATOM 864 C C . SER A 1 115 ? -7.077 -5.115 -2.451 1.00 93.56 115 SER A C 1
ATOM 866 O O . SER A 1 115 ? -7.326 -4.606 -1.351 1.00 93.56 115 SER A O 1
ATOM 868 N N . LEU A 1 116 ? -7.131 -6.442 -2.627 1.00 96.00 116 LEU A N 1
ATOM 869 C CA . LEU A 1 116 ? -7.527 -7.369 -1.563 1.00 96.00 116 LEU A CA 1
ATOM 870 C C . LEU A 1 116 ? -6.600 -7.274 -0.345 1.00 96.00 116 LEU A C 1
ATOM 872 O O . LEU A 1 116 ? -7.070 -7.084 0.782 1.00 96.00 116 LEU A O 1
ATOM 876 N N . PHE A 1 117 ? -5.288 -7.405 -0.556 1.00 95.56 117 PHE A N 1
ATOM 877 C CA . PHE A 1 117 ? -4.313 -7.371 0.531 1.00 95.56 117 PHE A CA 1
ATOM 878 C C . PHE A 1 117 ? -4.252 -6.004 1.197 1.00 95.56 117 PHE A C 1
ATOM 880 O O . PHE A 1 117 ? -4.172 -5.947 2.424 1.00 95.56 117 PHE A O 1
ATOM 887 N N . LEU A 1 118 ? -4.344 -4.917 0.433 1.00 96.31 118 LEU A N 1
ATOM 888 C CA . LEU A 1 118 ? -4.380 -3.567 0.975 1.00 96.31 118 LEU A CA 1
ATOM 889 C C . LEU A 1 118 ? -5.590 -3.385 1.897 1.00 96.31 118 LEU A C 1
ATOM 891 O O . LEU A 1 118 ? -5.428 -2.958 3.039 1.00 96.31 118 LEU A O 1
ATOM 895 N N . GLY A 1 119 ? -6.781 -3.813 1.469 1.00 96.75 119 GLY A N 1
ATOM 896 C CA . GLY A 1 119 ? -7.975 -3.788 2.310 1.00 96.75 119 GLY A CA 1
ATOM 897 C C . GLY A 1 119 ? -7.837 -4.631 3.585 1.00 96.75 119 GLY A C 1
ATOM 898 O O . GLY A 1 119 ? -8.204 -4.175 4.673 1.00 96.75 119 GLY A O 1
ATOM 899 N N . MET A 1 120 ? -7.254 -5.834 3.487 1.00 97.38 120 MET A N 1
ATOM 900 C CA . MET A 1 120 ? -6.987 -6.701 4.644 1.00 97.38 120 MET A CA 1
ATOM 901 C C . MET A 1 120 ? -5.995 -6.063 5.624 1.00 97.38 120 MET A C 1
ATOM 903 O O . MET A 1 120 ? -6.265 -6.000 6.828 1.00 97.38 120 MET A O 1
ATOM 907 N N . ILE A 1 121 ? -4.857 -5.578 5.119 1.00 96.94 121 ILE A N 1
ATOM 908 C CA . ILE A 1 121 ? -3.811 -4.918 5.906 1.00 96.94 121 ILE A CA 1
ATOM 909 C C . ILE A 1 121 ? -4.402 -3.691 6.588 1.00 96.94 121 ILE A C 1
ATOM 911 O O . ILE A 1 121 ? -4.283 -3.561 7.804 1.00 96.94 121 ILE A O 1
ATOM 915 N N . SER A 1 122 ? -5.104 -2.829 5.858 1.00 96.88 122 SER A N 1
ATOM 916 C CA . SER A 1 122 ? -5.657 -1.604 6.419 1.00 96.88 122 SER A CA 1
ATOM 917 C C . SER A 1 122 ? -6.725 -1.853 7.480 1.00 96.88 122 SER A C 1
ATOM 919 O O . SER A 1 122 ? -6.703 -1.210 8.534 1.00 96.88 122 SER A O 1
ATOM 921 N N . ALA A 1 123 ? -7.623 -2.820 7.263 1.00 95.81 123 ALA A N 1
ATOM 922 C CA . ALA A 1 123 ? -8.598 -3.232 8.270 1.00 95.81 123 ALA A CA 1
ATOM 923 C C . ALA A 1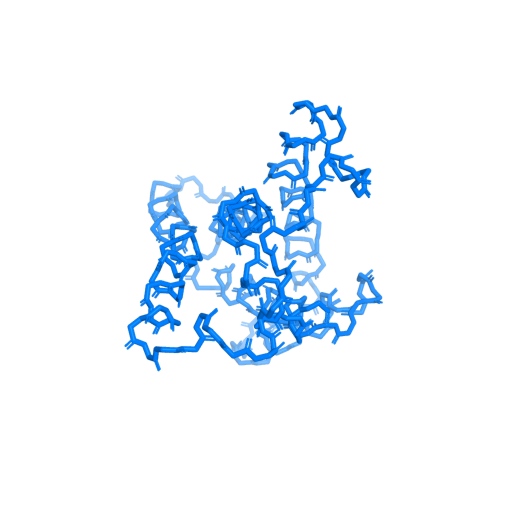 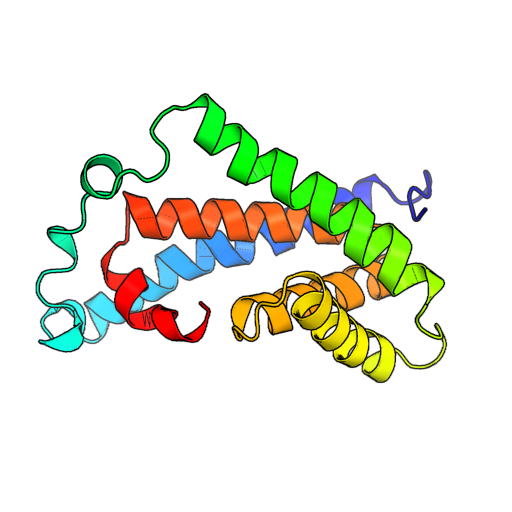123 ? -7.908 -3.802 9.523 1.00 95.81 123 ALA A C 1
ATOM 925 O O . ALA A 1 123 ? -8.273 -3.458 10.653 1.00 95.81 123 ALA A O 1
ATOM 926 N N . GLY A 1 124 ? -6.873 -4.625 9.332 1.00 94.81 124 GLY A N 1
ATOM 927 C CA . GLY A 1 124 ? -6.051 -5.169 10.410 1.00 94.81 124 GLY A CA 1
ATOM 928 C C . GLY A 1 124 ? -5.317 -4.088 11.199 1.00 94.81 124 GLY A C 1
ATOM 929 O O . GLY A 1 124 ? -5.357 -4.096 12.428 1.00 94.81 124 GLY A O 1
ATOM 930 N N . LEU A 1 125 ? -4.713 -3.117 10.513 1.00 95.00 125 LEU A N 1
ATOM 931 C CA . LEU A 1 125 ? -4.008 -1.994 11.126 1.00 95.00 125 LEU A CA 1
ATOM 932 C C . LEU A 1 125 ? -4.958 -1.108 11.920 1.00 95.00 125 LEU A C 1
ATOM 934 O O . LEU A 1 125 ? -4.677 -0.835 13.084 1.00 95.00 125 LEU A O 1
ATOM 938 N N . LEU A 1 126 ? -6.104 -0.722 11.348 1.00 93.25 126 LEU A N 1
ATOM 939 C CA . LEU A 1 126 ? -7.111 0.052 12.073 1.00 93.25 126 LEU A CA 1
ATOM 940 C C . LEU A 1 126 ? -7.559 -0.685 13.340 1.00 93.25 126 LEU A C 1
ATOM 942 O O . LEU A 1 126 ? -7.702 -0.072 14.397 1.00 93.25 126 LEU A O 1
ATOM 946 N N . LYS A 1 127 ? -7.774 -2.000 13.251 1.00 91.44 127 LYS A N 1
ATOM 947 C CA . LYS A 1 127 ? -8.184 -2.817 14.395 1.00 91.44 127 LYS A CA 1
ATOM 948 C C . LYS A 1 127 ? -7.085 -2.922 15.456 1.00 91.44 127 LYS A C 1
ATOM 950 O O . LYS A 1 127 ? -7.395 -2.834 16.642 1.00 91.44 127 LYS A O 1
ATOM 955 N N . ALA A 1 128 ? -5.834 -3.110 15.040 1.00 90.44 128 ALA A N 1
ATOM 956 C CA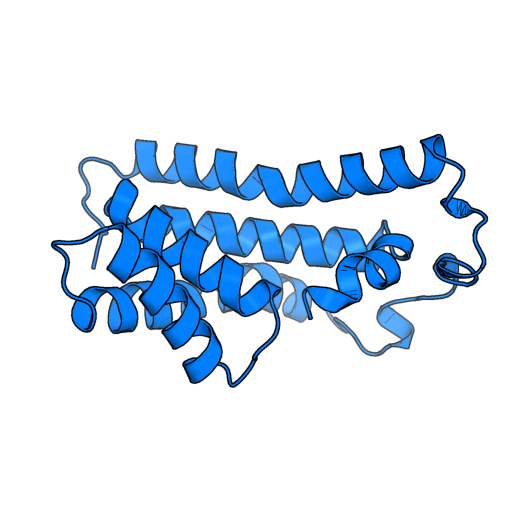 . ALA A 1 128 ? -4.690 -3.300 15.926 1.00 90.44 128 ALA A CA 1
ATOM 957 C C . ALA A 1 128 ? -4.256 -2.003 16.624 1.00 90.44 128 ALA A C 1
ATOM 959 O O . ALA A 1 128 ? -3.894 -2.027 17.799 1.00 90.44 128 ALA A O 1
ATOM 960 N N . THR A 1 129 ? -4.292 -0.869 15.922 1.00 90.00 129 THR A N 1
ATOM 961 C CA . THR A 1 129 ? -3.848 0.423 16.470 1.00 90.00 129 THR A CA 1
ATOM 962 C C . THR A 1 129 ? -4.996 1.269 17.010 1.00 90.00 129 THR A C 1
ATOM 964 O O . THR A 1 129 ? -4.766 2.186 17.797 1.00 90.00 129 THR A O 1
ATOM 967 N N . GLY A 1 130 ? -6.233 0.990 16.592 1.00 88.38 130 GLY A N 1
ATOM 968 C CA . GLY A 1 130 ? -7.395 1.830 16.875 1.00 88.38 130 GLY A CA 1
ATOM 969 C C . GLY A 1 130 ? -7.360 3.182 16.155 1.00 88.38 130 GLY A C 1
ATOM 970 O O . GLY A 1 130 ? -8.194 4.042 16.448 1.00 88.38 130 GLY A O 1
ATOM 971 N N . SER A 1 131 ? -6.409 3.392 15.236 1.00 90.94 131 SER A N 1
ATOM 972 C CA . SER A 1 131 ? -6.193 4.664 14.552 1.00 90.94 131 SER A CA 1
ATOM 973 C C . SER A 1 131 ? -6.191 4.510 13.042 1.00 90.94 131 SER A C 1
ATOM 975 O O . SER A 1 131 ? -5.513 3.646 12.496 1.00 90.94 131 SER A O 1
ATOM 977 N N . ILE A 1 132 ? -6.904 5.410 12.363 1.00 93.44 132 ILE A N 1
ATOM 978 C CA . ILE A 1 132 ? -6.918 5.473 10.897 1.00 93.44 132 ILE A CA 1
ATOM 979 C C . ILE A 1 132 ? -5.618 6.050 10.323 1.00 93.44 132 ILE A C 1
ATOM 981 O O . ILE A 1 132 ? -5.316 5.869 9.151 1.00 93.44 132 ILE A O 1
ATOM 985 N N . LEU A 1 133 ? -4.807 6.704 11.156 1.00 93.31 133 LEU A N 1
ATOM 986 C CA . LEU A 1 133 ? -3.552 7.302 10.717 1.00 93.31 133 LEU A CA 1
ATOM 98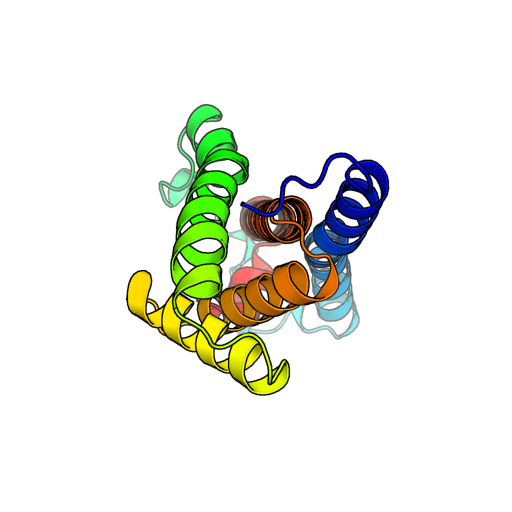7 C C . LEU A 1 133 ? -2.537 6.247 10.264 1.00 93.31 133 LEU A C 1
ATOM 989 O O . LEU A 1 133 ? -1.820 6.459 9.294 1.00 93.31 133 LEU A O 1
ATOM 993 N N . THR A 1 134 ? -2.501 5.096 10.939 1.00 95.06 134 THR A N 1
ATOM 994 C CA . THR A 1 134 ? -1.608 3.990 10.578 1.00 95.06 134 THR A CA 1
ATOM 995 C C . THR A 1 134 ? -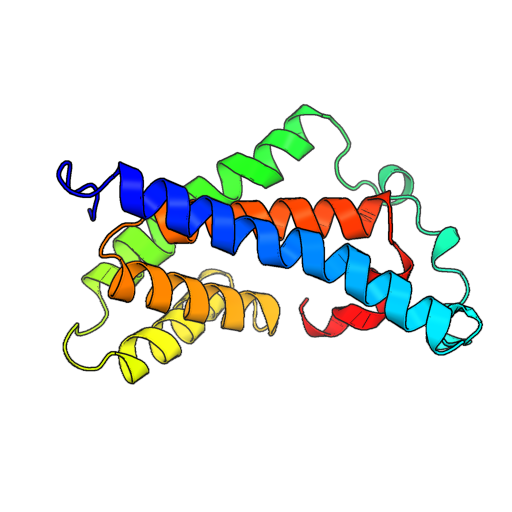1.895 3.440 9.174 1.00 95.06 134 THR A C 1
ATOM 997 O O . THR A 1 134 ? -0.965 3.436 8.373 1.00 95.06 134 THR A O 1
ATOM 1000 N N . PRO A 1 135 ? -3.125 3.012 8.825 1.00 96.12 135 PRO A N 1
ATOM 1001 C CA . PRO A 1 135 ? -3.413 2.529 7.476 1.00 96.12 135 PRO A CA 1
ATOM 1002 C C . PRO A 1 135 ? -3.267 3.608 6.391 1.00 96.12 135 PRO A C 1
ATOM 1004 O O . PRO A 1 135 ? -2.800 3.274 5.310 1.00 96.12 135 PRO A O 1
ATOM 1007 N N . ILE A 1 136 ? -3.551 4.891 6.674 1.00 96.88 136 ILE A N 1
ATOM 1008 C CA . ILE A 1 136 ? -3.264 5.995 5.731 1.00 96.88 136 ILE A CA 1
ATOM 1009 C C . ILE A 1 136 ? -1.776 6.021 5.368 1.00 96.88 136 ILE A C 1
ATOM 1011 O O . ILE A 1 136 ? -1.426 5.977 4.195 1.00 96.88 136 ILE A O 1
ATOM 1015 N N . LEU A 1 137 ? -0.898 6.057 6.375 1.00 96.69 137 LEU A N 1
ATOM 1016 C CA . LEU A 1 137 ? 0.548 6.135 6.155 1.00 96.69 137 LEU A CA 1
ATOM 1017 C C . LEU A 1 137 ? 1.097 4.894 5.449 1.00 96.69 137 LEU A C 1
ATOM 1019 O O . LEU A 1 137 ? 1.992 5.006 4.615 1.00 96.69 137 LEU A O 1
ATOM 1023 N N . VAL A 1 138 ? 0.548 3.719 5.762 1.00 97.19 138 VAL A N 1
ATOM 1024 C CA . VAL A 1 138 ? 0.933 2.473 5.095 1.00 97.19 138 VAL A CA 1
ATOM 1025 C C . VAL A 1 138 ? 0.496 2.474 3.631 1.00 97.19 138 VAL A C 1
ATOM 1027 O O . VAL A 1 138 ? 1.312 2.144 2.776 1.00 97.19 138 VAL A O 1
ATOM 1030 N N . HIS A 1 139 ? -0.731 2.902 3.320 1.00 97.12 139 HIS A N 1
ATOM 1031 C CA . HIS A 1 139 ? -1.199 3.018 1.937 1.00 97.12 139 HIS A CA 1
ATOM 1032 C C . HIS 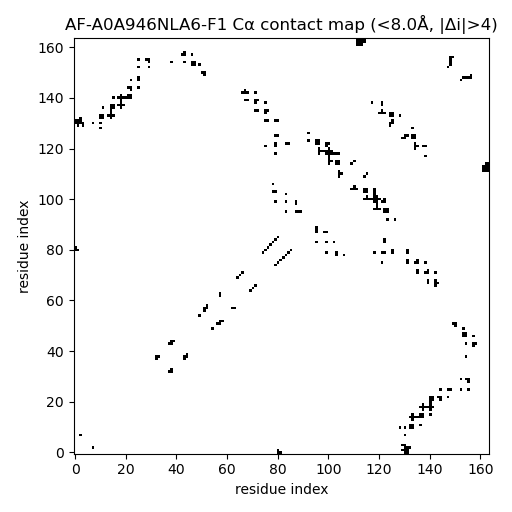A 1 139 ? -0.377 4.057 1.154 1.00 97.12 139 HIS A C 1
ATOM 1034 O O . HIS A 1 139 ? 0.083 3.766 0.056 1.00 97.12 139 HIS A O 1
ATOM 1040 N N . THR A 1 140 ? -0.061 5.216 1.739 1.00 96.62 140 THR A N 1
ATOM 1041 C CA . THR A 1 140 ? 0.888 6.167 1.130 1.00 96.62 140 THR A CA 1
ATOM 1042 C C . THR A 1 140 ? 2.247 5.518 0.849 1.00 96.62 140 THR A C 1
ATOM 1044 O O . THR A 1 140 ? 2.830 5.745 -0.205 1.00 96.62 140 THR A O 1
ATOM 1047 N N . GLY A 1 141 ? 2.744 4.669 1.751 1.00 96.31 141 GLY A N 1
ATOM 1048 C CA . GLY A 1 141 ? 3.960 3.885 1.532 1.00 96.31 141 GLY A CA 1
ATOM 1049 C C . GLY A 1 141 ? 3.890 2.959 0.313 1.00 96.31 141 GLY A C 1
ATOM 1050 O O . GLY A 1 141 ? 4.847 2.888 -0.457 1.00 96.31 141 GLY A O 1
ATOM 1051 N N . PHE A 1 142 ? 2.750 2.294 0.103 1.00 95.25 142 PHE A N 1
ATOM 1052 C CA . PHE A 1 142 ? 2.492 1.511 -1.111 1.00 95.25 142 PHE A CA 1
ATOM 1053 C C . PHE A 1 142 ? 2.455 2.387 -2.368 1.00 95.25 142 PHE A C 1
ATOM 1055 O O . PHE A 1 142 ? 3.103 2.034 -3.347 1.00 95.25 142 PHE A O 1
ATOM 1062 N N . ALA A 1 143 ? 1.803 3.552 -2.326 1.00 94.75 143 ALA A N 1
ATOM 1063 C CA . ALA A 1 143 ? 1.772 4.478 -3.462 1.00 94.75 143 ALA A CA 1
ATOM 1064 C C . ALA A 1 143 ? 3.176 5.015 -3.820 1.00 94.75 143 ALA A C 1
ATOM 1066 O O . ALA A 1 143 ? 3.546 5.106 -4.988 1.00 94.75 143 ALA A O 1
ATOM 1067 N N . ILE A 1 144 ? 4.017 5.305 -2.818 1.00 94.62 144 ILE A N 1
ATOM 1068 C CA . ILE A 1 144 ? 5.426 5.674 -3.044 1.00 94.62 144 ILE A CA 1
ATOM 1069 C C . ILE A 1 144 ? 6.208 4.498 -3.652 1.00 94.62 144 ILE A C 1
ATOM 1071 O O . ILE A 1 144 ? 7.052 4.704 -4.524 1.00 94.62 144 ILE A O 1
ATOM 1075 N N . ALA A 1 145 ? 5.953 3.267 -3.201 1.00 94.25 145 ALA A N 1
ATOM 1076 C CA . ALA A 1 145 ? 6.585 2.073 -3.755 1.00 94.25 145 ALA A CA 1
ATOM 1077 C C . ALA A 1 145 ? 6.182 1.837 -5.221 1.00 94.25 145 ALA A C 1
ATOM 1079 O O . ALA A 1 145 ? 7.037 1.496 -6.034 1.00 94.25 145 ALA A O 1
ATOM 1080 N N . GLU A 1 146 ? 4.919 2.080 -5.570 1.00 91.75 146 GLU A N 1
ATOM 1081 C CA . GLU A 1 146 ? 4.418 2.041 -6.946 1.00 91.75 146 GLU A CA 1
ATOM 1082 C C . GLU A 1 146 ? 5.144 3.056 -7.838 1.00 91.75 146 GLU A C 1
ATOM 1084 O O . GLU A 1 146 ? 5.669 2.686 -8.889 1.00 91.75 146 GLU A O 1
ATOM 1089 N N . LEU A 1 147 ? 5.298 4.305 -7.382 1.00 91.25 147 LEU A N 1
ATOM 1090 C CA . LEU A 1 147 ? 6.113 5.296 -8.093 1.00 91.25 147 LEU A CA 1
ATOM 1091 C C . LEU A 1 147 ? 7.571 4.849 -8.239 1.00 91.25 147 LEU A C 1
ATOM 1093 O O . LEU A 1 147 ? 8.173 5.013 -9.300 1.00 91.25 147 LEU A O 1
ATOM 1097 N N . ALA A 1 148 ? 8.159 4.267 -7.193 1.00 91.94 148 ALA A N 1
ATOM 1098 C CA . ALA A 1 148 ? 9.526 3.767 -7.263 1.00 91.94 148 ALA A CA 1
ATOM 1099 C C . ALA A 1 148 ? 9.664 2.668 -8.329 1.00 91.94 148 ALA A C 1
ATOM 1101 O O . ALA A 1 148 ? 10.615 2.704 -9.109 1.00 91.94 148 ALA A O 1
ATOM 1102 N N . ILE A 1 149 ? 8.708 1.736 -8.401 1.00 91.62 149 ILE A N 1
ATOM 1103 C CA . ILE A 1 149 ? 8.649 0.699 -9.438 1.00 91.62 149 ILE A CA 1
ATOM 1104 C C . ILE A 1 149 ? 8.558 1.334 -10.825 1.00 91.62 149 ILE A C 1
ATOM 1106 O O . ILE A 1 149 ? 9.343 0.983 -11.703 1.00 91.62 149 ILE A O 1
ATOM 1110 N N . LEU A 1 150 ? 7.641 2.282 -11.007 1.00 89.38 150 LEU A N 1
ATOM 1111 C CA . LEU A 1 150 ? 7.364 2.879 -12.307 1.00 89.38 150 LEU A CA 1
ATOM 1112 C C . LEU A 1 150 ? 8.564 3.660 -12.865 1.00 89.38 150 LEU A C 1
ATOM 1114 O O . LEU A 1 150 ? 8.893 3.512 -14.037 1.00 89.38 150 LEU A O 1
ATOM 1118 N N . PHE A 1 151 ? 9.238 4.453 -12.028 1.00 87.50 151 PHE A N 1
ATOM 1119 C CA . PHE A 1 151 ? 10.315 5.344 -12.474 1.00 87.50 151 PHE A CA 1
ATOM 1120 C C . PHE A 1 151 ? 11.727 4.765 -12.335 1.00 87.50 151 PHE A C 1
ATOM 1122 O O . PHE A 1 151 ? 12.620 5.181 -13.065 1.00 87.50 151 PHE A O 1
ATOM 1129 N N . ASN A 1 152 ? 11.963 3.847 -11.390 1.00 89.62 152 ASN A N 1
ATOM 1130 C CA . ASN A 1 152 ? 13.322 3.401 -11.048 1.00 89.62 152 ASN A CA 1
ATOM 1131 C C . ASN A 1 152 ? 13.533 1.890 -11.196 1.00 89.62 152 ASN A C 1
ATOM 1133 O O . ASN A 1 152 ? 14.666 1.460 -11.401 1.00 89.62 152 ASN A O 1
ATOM 1137 N N . TYR A 1 153 ? 12.474 1.078 -11.102 1.00 90.56 153 TYR A N 1
ATOM 1138 C CA . TYR A 1 153 ? 12.578 -0.387 -11.142 1.00 90.56 153 TYR A CA 1
ATOM 1139 C C . TYR A 1 153 ? 11.542 -1.020 -12.090 1.00 90.56 153 TYR A C 1
ATOM 1141 O O . TYR A 1 153 ? 10.772 -1.891 -11.671 1.00 90.56 153 TYR A O 1
ATOM 1149 N N . PRO A 1 154 ? 11.517 -0.646 -13.385 1.00 88.31 154 PRO A N 1
ATOM 1150 C CA . PRO A 1 154 ? 10.445 -1.034 -14.310 1.00 88.31 154 PRO A CA 1
ATOM 1151 C C . PRO A 1 154 ? 10.371 -2.547 -14.583 1.00 88.31 154 PRO A C 1
ATOM 1153 O O . PRO A 1 154 ? 9.323 -3.064 -14.982 1.00 88.31 154 PRO A O 1
ATOM 1156 N N . ARG A 1 155 ? 11.451 -3.293 -14.301 1.00 89.38 155 ARG A N 1
ATOM 1157 C CA . ARG A 1 155 ? 11.469 -4.769 -14.289 1.00 89.38 155 ARG A CA 1
ATOM 1158 C C . ARG A 1 155 ? 10.430 -5.355 -13.335 1.00 89.38 155 ARG A C 1
ATOM 1160 O O . ARG A 1 155 ? 9.828 -6.386 -13.635 1.00 89.38 155 ARG A O 1
ATOM 1167 N N . LEU A 1 156 ? 10.182 -4.689 -12.209 1.00 90.56 156 LEU A N 1
ATOM 1168 C CA . LEU A 1 156 ? 9.242 -5.163 -11.199 1.00 90.56 156 LEU A CA 1
ATOM 1169 C C . LEU A 1 156 ? 7.788 -5.094 -11.658 1.00 90.56 156 LEU A C 1
ATOM 1171 O O . LEU A 1 156 ? 6.994 -5.892 -11.179 1.00 90.56 156 LEU A O 1
ATOM 1175 N N . ILE A 1 157 ? 7.448 -4.246 -12.634 1.00 87.75 157 ILE A N 1
ATOM 1176 C CA . ILE A 1 157 ? 6.096 -4.203 -13.216 1.00 87.75 157 ILE A CA 1
ATOM 1177 C C . ILE A 1 157 ? 5.715 -5.582 -13.777 1.00 87.75 157 ILE A C 1
ATOM 1179 O O . ILE A 1 157 ? 4.622 -6.076 -13.519 1.00 87.75 157 ILE A O 1
ATOM 1183 N N . SER A 1 158 ? 6.630 -6.247 -14.496 1.00 85.38 158 SER A N 1
ATOM 1184 C CA . SER A 1 158 ? 6.366 -7.591 -15.034 1.00 85.38 158 SER A CA 1
ATOM 1185 C C . SER A 1 158 ? 6.265 -8.645 -13.928 1.00 85.38 158 SER A C 1
ATOM 1187 O O . SER A 1 158 ? 5.435 -9.546 -14.009 1.00 85.38 158 SER A O 1
ATOM 1189 N N . ALA A 1 159 ? 7.102 -8.542 -12.892 1.00 84.69 159 ALA A N 1
ATOM 1190 C CA . ALA A 1 159 ? 7.125 -9.504 -11.792 1.00 84.69 159 ALA A CA 1
ATOM 1191 C C . ALA A 1 159 ? 5.904 -9.379 -10.864 1.00 84.69 159 ALA A C 1
ATOM 1193 O O . ALA A 1 159 ? 5.482 -10.365 -10.265 1.00 84.69 159 ALA A O 1
ATOM 1194 N N . LEU A 1 160 ? 5.347 -8.174 -10.743 1.00 86.75 160 LEU A N 1
ATOM 1195 C CA . LEU A 1 160 ? 4.280 -7.831 -9.805 1.00 86.75 160 LEU A CA 1
ATOM 1196 C C . LEU A 1 160 ? 2.918 -7.639 -10.480 1.00 86.75 160 LEU A C 1
ATOM 1198 O O . LEU A 1 160 ? 1.978 -7.220 -9.816 1.00 86.75 160 LEU A O 1
ATOM 1202 N N . VAL A 1 161 ? 2.776 -7.984 -11.765 1.00 81.69 161 VAL A N 1
ATOM 1203 C CA . VAL A 1 161 ? 1.533 -7.778 -12.533 1.00 81.69 161 VAL A CA 1
ATOM 1204 C C . VAL A 1 161 ? 0.302 -8.431 -11.895 1.00 81.69 161 VAL A C 1
ATOM 1206 O O . VAL A 1 161 ? -0.800 -7.936 -12.053 1.00 81.69 161 VAL A O 1
ATOM 1209 N N . PHE A 1 162 ? 0.476 -9.513 -11.131 1.00 77.25 162 PHE A N 1
ATOM 1210 C CA . PHE A 1 162 ? -0.618 -10.192 -10.425 1.00 77.25 162 PHE A CA 1
ATOM 1211 C C . PHE A 1 162 ? -1.198 -9.388 -9.247 1.00 77.25 162 PHE A C 1
ATOM 1213 O O . PHE A 1 162 ? -2.219 -9.783 -8.683 1.00 77.25 162 PHE A O 1
ATOM 1220 N N . LEU A 1 163 ? -0.508 -8.330 -8.806 1.00 82.31 163 LEU A N 1
ATOM 1221 C CA . LEU A 1 163 ? -1.010 -7.410 -7.787 1.00 82.31 163 LEU A CA 1
ATOM 1222 C C . LEU A 1 163 ? -1.984 -6.379 -8.369 1.00 82.31 163 LEU A C 1
ATOM 1224 O O . LEU A 1 163 ? -2.713 -5.779 -7.580 1.00 82.31 163 LEU A O 1
ATOM 1228 N N . VAL A 1 164 ? -1.982 -6.207 -9.695 1.00 72.25 164 VAL A N 1
ATOM 1229 C CA . VAL A 1 164 ? -2.914 -5.367 -10.460 1.00 72.25 164 VAL A CA 1
ATOM 1230 C C . VAL A 1 164 ? -4.219 -6.114 -10.707 1.00 72.25 164 VAL A C 1
ATOM 1232 O O . VAL A 1 164 ? -4.184 -7.362 -10.829 1.00 72.25 164 VAL A O 1
#

Mean predicted aligned error: 5.5 Å

pLDDT: mean 88.6, std 9.16, range [54.28, 97.38]

Secondary structure (DSSP, 8-state):
----GGGHHHHHHHHHHHHHHHHHHHHHHHHHHHHTTGGGSGGGTTGGG--TTTTT---SHHHHHIIIIIHHHHHIIIIIIIIIHHHS-SS-HHHHHHHHHHHHHHHHT---HHHHHHHHHHHHHHHHHS-THHHHHHHHHHHHHHHHHHHH-THHHHHTGGG-